Protein AF-A0A8J4Q7G7-F1 (afdb_monomer)

InterPro domains:
  IPR000623 Shikimate kinase/Threonine synthase-like 1 [cd00464] (70-164)
  IPR027417 P-loop containing nucleoside triphosphate hydrolase [G3DSA:3.40.50.300] (55-164)
  IPR027417 P-loop containing nucleoside triphosphate hydrolase [SSF52540] (66-160)
  IPR031322 Shikimate kinase/gluconokinase [PF01202] (76-163)

Sequence (164 aa):
MNRYEKVLSGTNSCLEDTFRAEQFAKTWPQVNELLIESRCFGDLISECRVQSAEYRVQSQIRPYLSGRCIYLVGMMGSGKTTVGKVLSQVLGYSFFDSDTLEEQDADGTSVAEIFKLYGEGFFRDKGIEVLLKLSLMHQLVVSTGGGAVVRPINCKYMQKGISV

pLDDT: mean 71.84, std 23.94, range [24.94, 94.69]

Secondary structure (DSSP, 8-state):
------SSS--SHHHHHHHHHHHHHHH-TTTTTTTS-------TTTHHHHHHHHHHHHHHHHHHHTT--EEE---TTSSHHHHHHHHHHHHT-EEEEHHHHHHHHTTT--HHHHHHHTHHHHHHHHHHHHHHHHHT--SEEEE--TTTTSSHHHHHHHTTSEE-

Solvent-accessible surface area (backbone atoms only — not comparable to full-atom values): 9544 Å² total; per-residue (Å²): 140,78,90,87,90,82,86,86,88,81,85,70,65,66,61,59,56,51,56,52,51,54,58,44,40,75,75,39,67,78,62,52,66,76,75,68,82,80,86,83,93,81,61,80,75,66,48,54,60,51,53,53,51,33,50,52,51,27,69,68,47,49,75,80,48,72,51,41,27,38,36,37,64,42,56,82,90,72,49,45,65,62,52,31,50,52,50,9,61,42,61,72,30,51,63,46,49,47,60,62,50,37,21,52,75,50,82,62,41,50,70,70,54,42,40,72,76,62,30,63,68,53,54,55,54,44,46,45,56,50,45,50,59,58,51,77,52,59,39,33,23,33,23,37,48,55,65,52,68,73,46,72,66,42,47,61,34,45,65,72,36,46,74,82

Structure (mmCIF, N/CA/C/O backbone):
data_AF-A0A8J4Q7G7-F1
#
_entry.id   AF-A0A8J4Q7G7-F1
#
loop_
_atom_site.group_PDB
_atom_site.id
_atom_site.type_symbol
_atom_site.label_atom_id
_atom_site.label_alt_id
_atom_site.label_comp_id
_atom_site.label_asym_id
_atom_site.label_entity_id
_atom_site.label_seq_id
_atom_site.pdbx_PDB_ins_code
_atom_site.Cartn_x
_atom_site.Cartn_y
_atom_site.Cartn_z
_atom_site.occupancy
_atom_site.B_iso_or_equiv
_atom_site.auth_seq_id
_atom_site.auth_comp_id
_atom_site.auth_asym_id
_atom_site.auth_atom_id
_atom_site.pdbx_PDB_model_num
ATOM 1 N N . MET A 1 1 ? -23.290 -6.265 46.340 1.00 38.44 1 MET A N 1
ATOM 2 C CA . MET A 1 1 ? -22.209 -5.294 46.035 1.00 38.44 1 MET A CA 1
ATOM 3 C C . MET A 1 1 ? -21.110 -5.568 47.058 1.00 38.44 1 MET A C 1
ATOM 5 O O . MET A 1 1 ? -21.447 -5.601 48.228 1.00 38.44 1 MET A O 1
ATOM 9 N N . ASN A 1 2 ? -19.907 -6.028 46.710 1.00 24.94 2 ASN A N 1
ATOM 10 C CA . ASN A 1 2 ? -18.848 -5.386 45.913 1.00 24.94 2 ASN A CA 1
ATOM 11 C C . ASN A 1 2 ? -18.171 -6.404 44.967 1.00 24.94 2 ASN A C 1
ATOM 13 O O . ASN A 1 2 ? -17.983 -7.546 45.363 1.00 24.94 2 ASN A O 1
ATOM 17 N N . ARG A 1 3 ? -17.993 -6.102 43.662 1.00 31.89 3 ARG A N 1
ATOM 18 C CA . ARG A 1 3 ? -16.828 -5.395 43.051 1.00 31.89 3 ARG A CA 1
ATOM 19 C C . ARG A 1 3 ? -15.544 -6.099 43.505 1.00 31.89 3 ARG A C 1
ATOM 21 O O . ARG A 1 3 ? -15.167 -5.901 44.644 1.00 31.89 3 ARG A O 1
ATOM 28 N N . TYR A 1 4 ? -14.973 -7.050 42.763 1.00 26.41 4 TYR A N 1
ATOM 29 C CA . TYR A 1 4 ? -14.029 -6.819 41.656 1.00 26.41 4 TYR A CA 1
ATOM 30 C C . TYR A 1 4 ? -13.833 -8.108 40.821 1.00 26.41 4 TYR A C 1
ATOM 32 O O . TYR A 1 4 ? -12.754 -8.682 40.781 1.00 26.41 4 TYR A O 1
ATOM 40 N N . GLU A 1 5 ? -14.882 -8.570 40.141 1.00 33.16 5 GLU A N 1
ATOM 41 C CA . GLU A 1 5 ? -14.847 -9.802 39.326 1.00 33.16 5 GLU A CA 1
ATOM 42 C C . GLU A 1 5 ? -15.097 -9.541 37.828 1.00 33.16 5 GLU A C 1
ATOM 44 O O . GLU A 1 5 ? -15.700 -10.343 37.124 1.00 33.16 5 GLU A O 1
ATOM 49 N N . LYS A 1 6 ? -14.696 -8.374 37.302 1.00 30.84 6 LYS A N 1
ATOM 50 C CA . LYS A 1 6 ? -15.122 -7.973 35.950 1.00 30.84 6 LYS A CA 1
ATOM 51 C C . LYS A 1 6 ? -14.085 -7.209 35.132 1.00 30.84 6 LYS A C 1
ATOM 53 O O . LYS A 1 6 ? -14.405 -6.146 34.623 1.00 30.84 6 LYS A O 1
ATOM 58 N N . VAL A 1 7 ? -12.868 -7.742 34.985 1.00 30.12 7 VAL A N 1
ATOM 59 C CA . VAL A 1 7 ? -11.923 -7.311 33.925 1.00 30.12 7 VAL A CA 1
ATOM 60 C C . VAL A 1 7 ? -10.990 -8.462 33.489 1.00 30.12 7 VAL A C 1
ATOM 62 O O . VAL A 1 7 ? -9.786 -8.280 33.407 1.00 30.12 7 VAL A O 1
ATOM 65 N N . LEU A 1 8 ? -11.502 -9.673 33.237 1.00 29.30 8 LEU A N 1
ATOM 66 C CA . LEU A 1 8 ? -10.687 -10.775 32.676 1.00 29.30 8 LEU A CA 1
ATOM 67 C C . LEU A 1 8 ? -11.430 -11.597 31.605 1.00 29.30 8 LEU A C 1
ATOM 69 O O . LEU A 1 8 ? -11.304 -12.813 31.538 1.00 29.30 8 LEU A O 1
ATOM 73 N N . SER A 1 9 ? -12.204 -10.945 30.734 1.00 29.77 9 SER A N 1
ATOM 74 C CA . SER A 1 9 ? -12.850 -11.621 29.591 1.00 29.77 9 SER A CA 1
ATOM 75 C C . SER A 1 9 ? -12.678 -10.878 28.261 1.00 29.77 9 SER A C 1
ATOM 77 O O . SER A 1 9 ? -13.578 -10.895 27.427 1.00 29.77 9 SER A O 1
ATOM 79 N N . GLY A 1 10 ? -11.552 -10.181 28.069 1.00 34.78 10 GLY A N 1
ATOM 80 C CA . GLY A 1 10 ? -11.365 -9.257 26.942 1.00 34.78 10 GLY A CA 1
ATOM 81 C C . GLY A 1 10 ? -10.067 -9.383 26.143 1.00 34.78 10 GLY A C 1
ATOM 82 O O . GLY A 1 10 ? -9.740 -8.449 25.423 1.00 34.78 10 GLY A O 1
ATOM 83 N N . THR A 1 11 ? -9.310 -10.476 26.247 1.00 34.69 11 THR A N 1
ATOM 84 C CA . THR A 1 11 ? -8.028 -10.621 25.530 1.00 34.69 11 THR A CA 1
ATOM 85 C C . THR A 1 11 ? -7.996 -11.894 24.697 1.00 34.69 11 THR A C 1
ATOM 87 O O . THR A 1 11 ? -7.342 -12.856 25.073 1.00 34.69 11 THR A O 1
ATOM 90 N N . ASN A 1 12 ? -8.695 -11.894 23.561 1.00 36.31 12 ASN A N 1
ATOM 91 C CA . ASN A 1 12 ? -8.465 -12.884 22.499 1.00 36.31 12 ASN A CA 1
ATOM 92 C C . ASN A 1 12 ? -8.186 -12.260 21.118 1.00 36.31 12 ASN A C 1
ATOM 94 O O . ASN A 1 12 ? -7.893 -12.998 20.190 1.00 36.31 12 ASN A O 1
ATOM 98 N N . SER A 1 13 ? -8.177 -10.929 20.963 1.00 39.62 13 SER A N 1
ATOM 99 C CA . SER A 1 13 ? -7.835 -10.304 19.670 1.00 39.62 13 SER A CA 1
ATOM 100 C C . SER A 1 13 ? -6.325 -10.178 19.428 1.00 39.62 13 SER A C 1
ATOM 102 O O . SER A 1 13 ? -5.879 -10.248 18.291 1.00 39.62 13 SER A O 1
ATOM 104 N N . CYS A 1 14 ? -5.512 -10.059 20.487 1.00 32.44 14 CYS A N 1
ATOM 105 C CA . CYS A 1 14 ? -4.057 -9.909 20.344 1.00 32.44 14 CYS A CA 1
ATOM 106 C C . CYS A 1 14 ? -3.375 -11.144 19.738 1.00 32.44 14 CYS A C 1
ATOM 108 O O . CYS A 1 14 ? -2.387 -11.001 19.024 1.00 32.44 14 CYS A O 1
ATOM 110 N N . LEU A 1 15 ? -3.866 -12.355 20.020 1.00 28.17 15 LEU A N 1
ATOM 111 C CA . LEU A 1 15 ? 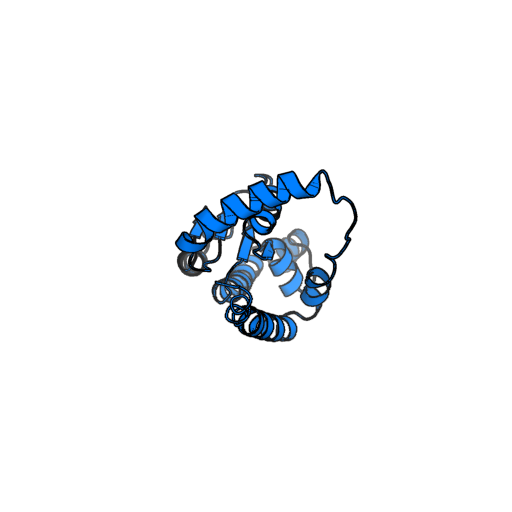-3.204 -13.584 19.570 1.00 28.17 15 LEU A CA 1
ATOM 112 C C . LEU A 1 15 ? -3.424 -13.837 18.071 1.00 28.17 15 LEU A C 1
ATOM 114 O O . LEU A 1 15 ? -2.494 -14.260 17.389 1.00 28.17 15 LEU A O 1
ATOM 118 N N . GLU A 1 16 ? -4.604 -13.505 17.540 1.00 32.75 16 GLU A N 1
ATOM 119 C CA . GLU A 1 16 ? -4.890 -13.612 16.102 1.00 32.75 16 GLU A CA 1
ATOM 120 C C . GLU A 1 16 ? -4.141 -12.549 15.279 1.00 32.75 16 GLU A C 1
ATOM 122 O O . GLU A 1 16 ? -3.620 -12.852 14.203 1.00 32.75 16 GLU A O 1
ATOM 127 N N . ASP A 1 17 ? -4.019 -11.327 15.809 1.00 34.72 17 ASP A N 1
ATOM 128 C CA . ASP A 1 17 ? -3.255 -10.245 15.174 1.00 34.72 17 ASP A CA 1
ATOM 129 C C . ASP A 1 17 ? -1.738 -10.536 15.180 1.00 34.72 17 ASP A C 1
ATOM 131 O O . ASP A 1 17 ? -1.049 -10.280 14.190 1.00 34.72 17 ASP A O 1
ATOM 135 N N . THR A 1 18 ? -1.219 -11.164 16.245 1.00 33.75 18 THR A N 1
ATOM 136 C CA . THR A 1 18 ? 0.195 -11.590 16.329 1.00 33.75 18 THR A CA 1
ATOM 137 C C . THR A 1 18 ? 0.506 -12.716 15.335 1.00 33.75 18 THR A C 1
ATOM 139 O O . THR A 1 18 ? 1.526 -12.676 14.649 1.00 33.75 18 THR A O 1
ATOM 142 N N . PHE A 1 19 ? -0.405 -13.683 15.176 1.00 31.38 19 PHE A N 1
ATOM 143 C CA . PHE A 1 19 ? -0.241 -14.801 14.239 1.00 31.38 19 PHE A CA 1
ATOM 144 C C . PHE A 1 19 ? -0.129 -14.340 12.770 1.00 31.38 19 PHE A C 1
ATOM 146 O O . PHE A 1 19 ? 0.620 -14.911 11.976 1.00 31.38 19 PHE A O 1
ATOM 153 N N . ARG A 1 20 ? -0.828 -13.258 12.399 1.00 41.62 20 ARG A N 1
ATOM 154 C CA . ARG A 1 20 ? -0.757 -12.657 11.054 1.00 41.62 20 ARG A CA 1
ATOM 155 C C . ARG A 1 20 ? 0.517 -11.845 10.822 1.00 41.62 20 ARG A C 1
ATOM 157 O O . ARG A 1 20 ? 1.064 -11.893 9.718 1.00 41.62 20 ARG A O 1
ATOM 164 N N . ALA A 1 21 ? 1.019 -11.157 11.847 1.00 38.25 21 ALA A N 1
ATOM 165 C CA . ALA A 1 21 ? 2.308 -10.468 11.791 1.00 38.25 21 ALA A CA 1
ATOM 166 C C . ALA A 1 21 ? 3.478 -11.450 11.569 1.00 38.25 21 ALA A C 1
ATOM 168 O O . ALA A 1 21 ? 4.389 -11.157 10.798 1.00 38.25 21 ALA A O 1
ATOM 169 N N . GLU A 1 22 ? 3.424 -12.656 12.145 1.00 39.09 22 GLU A N 1
ATOM 170 C CA . GLU A 1 22 ? 4.429 -13.704 11.899 1.00 39.09 22 GLU A CA 1
ATOM 171 C C . GLU A 1 22 ? 4.407 -14.240 10.456 1.00 39.09 22 GLU A C 1
ATOM 173 O O . GLU A 1 22 ? 5.456 -14.514 9.868 1.00 39.09 22 GLU A O 1
ATOM 178 N N . GLN A 1 23 ? 3.224 -14.383 9.850 1.00 41.34 23 GLN A N 1
ATOM 179 C CA . GLN A 1 23 ? 3.095 -14.796 8.447 1.00 41.34 23 GLN A CA 1
ATOM 180 C C . GLN A 1 23 ? 3.614 -13.710 7.484 1.00 41.34 23 GLN A C 1
ATOM 182 O O . GLN A 1 23 ? 4.217 -14.013 6.451 1.00 41.34 23 GLN A O 1
ATOM 187 N N . PHE A 1 24 ? 3.444 -12.444 7.865 1.00 46.19 24 PHE A N 1
ATOM 188 C CA . PHE A 1 24 ? 4.002 -11.284 7.178 1.00 46.19 24 PHE A CA 1
ATOM 189 C C . PHE A 1 24 ? 5.535 -11.219 7.288 1.00 46.19 24 PHE A C 1
ATOM 191 O O . PHE A 1 24 ? 6.206 -11.084 6.265 1.00 46.19 24 PHE A O 1
ATOM 198 N N . ALA A 1 25 ? 6.102 -11.436 8.482 1.00 46.56 25 ALA A N 1
ATOM 199 C CA . ALA A 1 25 ? 7.552 -11.456 8.716 1.00 46.56 25 ALA A CA 1
ATOM 200 C C . ALA A 1 25 ? 8.284 -12.526 7.881 1.00 46.56 25 ALA A C 1
ATOM 202 O O . ALA A 1 25 ? 9.424 -12.325 7.469 1.00 46.56 25 ALA A O 1
ATOM 203 N N . LYS A 1 26 ? 7.610 -13.643 7.571 1.00 52.59 26 LYS A N 1
ATOM 204 C CA . LYS A 1 26 ? 8.123 -14.680 6.656 1.00 52.59 26 LYS A CA 1
ATOM 205 C C . LYS A 1 26 ? 8.131 -14.255 5.186 1.00 52.59 26 LYS A C 1
ATOM 207 O O . LYS A 1 26 ? 8.918 -14.790 4.414 1.00 52.59 26 LYS A O 1
ATOM 212 N N . THR A 1 27 ? 7.247 -13.338 4.799 1.00 50.66 27 THR A N 1
ATOM 213 C CA . THR A 1 27 ? 7.068 -12.901 3.404 1.00 50.66 27 THR A CA 1
ATOM 214 C C . THR A 1 27 ? 7.886 -11.643 3.090 1.00 50.66 27 THR A C 1
ATOM 216 O O . THR A 1 27 ? 8.289 -11.461 1.947 1.00 50.66 27 THR A O 1
ATOM 219 N N . TRP A 1 28 ? 8.168 -10.800 4.092 1.00 51.19 28 TRP A N 1
ATOM 220 C CA . TRP A 1 28 ? 8.951 -9.566 3.949 1.00 51.19 28 TRP A CA 1
ATOM 221 C C . TRP A 1 28 ? 9.853 -9.307 5.174 1.00 51.19 28 TRP A C 1
ATOM 223 O O . TRP A 1 28 ? 9.491 -8.544 6.073 1.00 51.19 28 TRP A O 1
ATOM 233 N N . PRO A 1 29 ? 11.053 -9.916 5.229 1.00 46.84 29 PRO A N 1
ATOM 234 C CA . PRO A 1 29 ? 11.923 -9.865 6.409 1.00 46.84 29 PRO A CA 1
ATOM 235 C C . PRO A 1 29 ? 12.352 -8.448 6.824 1.00 46.84 29 PRO A C 1
ATOM 237 O O . PRO A 1 29 ? 12.535 -8.189 8.008 1.00 46.84 29 PRO A O 1
ATOM 240 N N . GLN A 1 30 ? 12.474 -7.521 5.866 1.00 41.56 30 GLN A N 1
ATOM 241 C CA . GLN A 1 30 ? 12.928 -6.141 6.103 1.00 41.56 30 GLN A CA 1
ATOM 242 C C . GLN A 1 30 ? 11.820 -5.209 6.627 1.00 41.56 30 GLN A C 1
ATOM 244 O O . GLN A 1 30 ? 12.108 -4.186 7.236 1.00 41.56 30 GLN A O 1
ATOM 249 N N . VAL A 1 31 ? 10.540 -5.560 6.449 1.00 43.41 31 VAL A N 1
ATOM 250 C CA . VAL A 1 31 ? 9.416 -4.737 6.944 1.00 43.41 31 VAL A CA 1
ATOM 251 C C . VAL A 1 31 ? 9.192 -4.939 8.450 1.00 43.41 31 VAL A C 1
ATOM 253 O O . VAL A 1 31 ? 8.559 -4.123 9.117 1.00 43.41 31 VAL A O 1
ATOM 256 N N . ASN A 1 32 ? 9.775 -6.005 9.004 1.00 37.31 32 ASN A N 1
ATOM 257 C CA . ASN A 1 32 ? 9.734 -6.349 10.421 1.00 37.31 32 ASN A CA 1
ATOM 258 C C . ASN A 1 32 ? 10.402 -5.286 11.320 1.00 37.31 32 ASN A C 1
ATOM 260 O O . ASN A 1 32 ? 10.001 -5.114 12.466 1.00 37.31 32 ASN A O 1
ATOM 264 N N . GLU A 1 33 ? 11.383 -4.542 10.800 1.00 34.38 33 GLU A N 1
ATOM 265 C CA . GLU A 1 33 ? 12.150 -3.550 11.570 1.00 34.38 33 GLU A CA 1
ATOM 266 C C . GLU A 1 33 ? 11.349 -2.253 11.820 1.00 34.38 33 GLU A C 1
ATOM 268 O O . GLU A 1 33 ? 11.456 -1.645 12.881 1.00 34.38 33 GLU A O 1
ATOM 273 N N . LEU A 1 34 ? 10.428 -1.897 10.915 1.00 36.91 34 LEU A N 1
ATOM 274 C CA . LEU A 1 34 ? 9.550 -0.721 11.042 1.00 36.91 34 LEU A CA 1
ATOM 275 C C . LEU A 1 34 ? 8.362 -0.920 11.999 1.00 36.91 34 LEU A C 1
ATOM 277 O O . LEU A 1 34 ? 7.727 0.053 12.402 1.00 36.91 34 LEU A O 1
ATOM 281 N N . LEU A 1 35 ? 8.035 -2.163 12.362 1.00 35.84 35 LEU A N 1
ATOM 282 C CA . LEU A 1 35 ? 6.889 -2.481 13.225 1.00 35.84 35 LEU A CA 1
ATOM 283 C C . LEU A 1 35 ? 7.226 -2.452 14.728 1.00 35.84 35 LEU A C 1
ATOM 285 O O . LEU A 1 35 ? 6.317 -2.549 15.553 1.00 35.84 35 LEU A O 1
ATOM 289 N N . ILE A 1 36 ? 8.505 -2.311 15.100 1.00 33.09 36 ILE A N 1
ATOM 290 C CA . ILE A 1 36 ? 8.978 -2.522 16.481 1.00 33.09 36 ILE A CA 1
ATOM 291 C C . ILE A 1 36 ? 9.308 -1.206 17.219 1.00 33.09 36 ILE A C 1
ATOM 293 O O . ILE A 1 36 ? 9.275 -1.165 18.450 1.00 33.09 36 ILE A O 1
ATOM 297 N N . GLU A 1 37 ? 9.515 -0.088 16.521 1.00 28.88 37 GLU A N 1
ATOM 298 C CA . GLU A 1 37 ? 9.962 1.170 17.145 1.00 28.88 37 GLU A CA 1
ATOM 299 C C . GLU A 1 37 ? 8.830 2.150 17.495 1.00 28.88 37 GLU A C 1
ATOM 301 O O . GLU A 1 37 ? 8.762 3.273 17.000 1.00 28.88 37 GLU A O 1
ATOM 306 N N . SER A 1 38 ? 7.912 1.773 18.386 1.00 34.41 38 SER A N 1
ATOM 307 C CA . SER A 1 38 ? 6.966 2.749 18.958 1.00 34.41 38 SER A CA 1
ATOM 308 C C . SER A 1 38 ? 6.611 2.435 20.407 1.00 34.41 38 SER A C 1
ATOM 310 O O . SER A 1 38 ? 5.489 2.059 20.740 1.00 34.41 38 SER A O 1
ATOM 312 N N . ARG A 1 39 ? 7.589 2.625 21.298 1.00 39.25 39 ARG A N 1
ATOM 313 C CA . ARG A 1 39 ? 7.350 2.874 22.726 1.00 39.25 39 ARG A CA 1
ATOM 314 C C . ARG A 1 39 ? 8.320 3.934 23.236 1.00 39.25 39 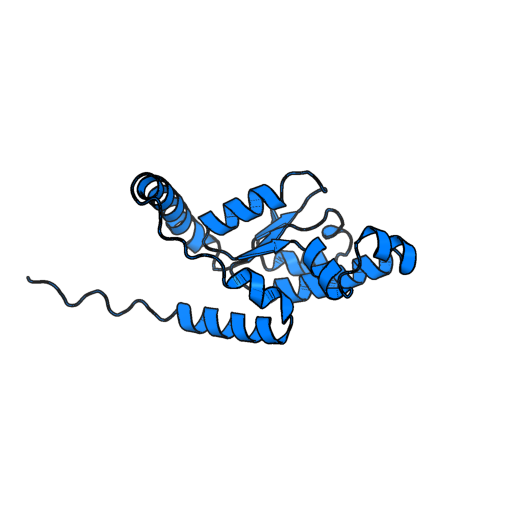ARG A C 1
ATOM 316 O O . ARG A 1 39 ? 9.406 3.601 23.692 1.00 39.25 39 ARG A O 1
ATOM 323 N N . CYS A 1 40 ? 7.887 5.189 23.234 1.00 29.72 40 CYS A N 1
ATOM 324 C CA . CYS A 1 40 ? 8.429 6.202 24.133 1.00 29.72 40 CYS A CA 1
ATOM 325 C C . CYS A 1 40 ? 7.273 6.761 24.969 1.00 29.72 40 CYS A C 1
ATOM 327 O O . CYS A 1 40 ? 6.295 7.273 24.440 1.00 29.72 40 CYS A O 1
ATOM 329 N N . PHE A 1 41 ? 7.383 6.551 26.280 1.00 39.19 41 PHE A N 1
ATOM 330 C CA . PHE A 1 41 ? 6.441 6.891 27.343 1.00 39.19 41 PHE A CA 1
ATOM 331 C C . PHE A 1 41 ? 6.942 8.208 27.959 1.00 39.19 41 PHE A C 1
ATOM 333 O O . PHE A 1 41 ? 7.847 8.164 28.791 1.00 39.19 41 PHE A O 1
ATOM 340 N N . GLY A 1 42 ? 6.474 9.364 27.465 1.00 33.31 42 GLY A N 1
ATOM 341 C CA . GLY A 1 42 ? 7.121 10.660 27.732 1.00 33.31 42 GLY A CA 1
ATOM 342 C C . GLY A 1 42 ? 6.223 11.826 28.166 1.00 33.31 42 GLY A C 1
ATOM 343 O O . GLY A 1 42 ? 6.580 12.499 29.128 1.00 33.31 42 GLY A O 1
ATOM 344 N N . ASP A 1 43 ? 5.052 12.056 27.556 1.00 33.59 43 ASP A N 1
ATOM 345 C CA . ASP A 1 43 ? 4.376 13.368 27.643 1.00 33.59 43 ASP A CA 1
ATOM 346 C C . ASP A 1 43 ? 2.929 13.288 28.187 1.00 33.59 43 ASP A C 1
ATOM 348 O O . ASP A 1 43 ? 1.942 13.709 27.581 1.00 33.59 43 ASP A O 1
ATOM 352 N N . LEU A 1 44 ? 2.793 12.780 29.415 1.00 40.59 44 LEU A N 1
ATOM 353 C CA . LEU A 1 44 ? 1.544 12.225 29.962 1.00 40.59 44 LEU A CA 1
ATOM 354 C C . LEU A 1 44 ? 0.338 13.177 30.173 1.00 40.59 44 LEU A C 1
ATOM 356 O O . LEU A 1 44 ? -0.750 12.694 30.491 1.00 40.59 44 LEU A O 1
ATOM 360 N N . ILE A 1 45 ? 0.465 14.504 30.035 1.00 42.09 45 ILE A N 1
ATOM 361 C CA . ILE A 1 45 ? -0.643 15.445 30.342 1.00 42.09 45 ILE A CA 1
ATOM 362 C C . ILE A 1 45 ? -1.278 16.069 29.085 1.00 42.09 45 ILE A C 1
ATOM 364 O O . ILE A 1 45 ? -2.497 16.256 29.053 1.00 42.09 45 ILE A O 1
ATOM 368 N N . SER A 1 46 ? -0.514 16.335 28.021 1.00 39.62 46 SER A N 1
ATOM 369 C CA . SER A 1 46 ? -1.060 16.729 26.709 1.00 39.62 46 SER A CA 1
ATOM 370 C C . SER A 1 46 ? -1.586 15.516 25.930 1.00 39.62 46 SER A C 1
ATOM 372 O O . SER A 1 46 ? -2.657 15.599 25.322 1.00 39.62 46 SER A O 1
ATOM 374 N N . GLU A 1 47 ? -0.900 14.372 26.025 1.00 42.62 47 GLU A N 1
ATOM 375 C CA . GLU A 1 47 ? -1.276 13.109 25.376 1.00 42.62 47 GLU A CA 1
ATOM 376 C C . GLU A 1 47 ? -2.645 12.594 25.835 1.00 42.62 47 GLU A C 1
ATOM 378 O O . GLU A 1 47 ? -3.428 12.138 25.006 1.00 42.62 47 GLU A O 1
ATOM 383 N N . CYS A 1 48 ? -3.019 12.767 27.110 1.00 38.78 48 CYS A N 1
ATOM 384 C CA . CYS A 1 48 ? -4.322 12.313 27.619 1.00 38.78 48 CYS A CA 1
ATOM 385 C C . CYS A 1 48 ? -5.528 12.963 26.903 1.00 38.78 48 CYS A C 1
ATOM 387 O O . CYS A 1 48 ? -6.570 12.321 26.722 1.00 38.78 48 CYS A O 1
ATOM 389 N N . ARG A 1 49 ? -5.437 14.236 26.475 1.00 44.34 49 ARG A N 1
ATOM 390 C CA . ARG A 1 49 ? -6.535 14.894 25.729 1.00 44.34 49 ARG A CA 1
ATOM 391 C C . ARG A 1 49 ? -6.617 14.423 24.279 1.00 44.34 49 ARG A C 1
ATOM 393 O O . ARG A 1 49 ? -7.721 14.280 23.764 1.00 44.34 49 ARG A O 1
ATOM 400 N N . VAL A 1 50 ? -5.478 14.172 23.639 1.00 49.84 50 VAL A N 1
ATOM 401 C CA . VAL A 1 50 ? -5.428 13.681 22.255 1.00 49.84 50 VAL A CA 1
ATOM 402 C C . VAL A 1 50 ? -5.835 12.204 22.201 1.00 49.84 50 VAL A C 1
ATOM 404 O O . VAL A 1 50 ? -6.771 11.874 21.478 1.00 49.84 50 VAL A O 1
ATOM 407 N N . GLN A 1 51 ? -5.293 11.352 23.080 1.00 51.31 51 GLN A N 1
ATOM 408 C CA . GLN A 1 51 ? -5.685 9.940 23.206 1.00 51.31 51 GLN A CA 1
ATOM 409 C C . GLN A 1 51 ? -7.179 9.765 23.476 1.00 51.31 51 GLN A C 1
ATOM 411 O O . GLN A 1 51 ? -7.810 8.869 22.921 1.00 51.31 51 GLN A O 1
ATOM 416 N N . SER A 1 52 ? -7.780 10.619 24.309 1.00 57.06 52 SER A N 1
ATOM 417 C CA . SER A 1 52 ? -9.221 10.539 24.575 1.00 57.06 52 SER A CA 1
ATOM 418 C C . SER A 1 52 ? -10.076 10.946 23.371 1.00 57.06 52 SER A C 1
ATOM 420 O O . SER A 1 52 ? -11.167 10.403 23.204 1.00 57.06 52 SER A O 1
ATOM 422 N N . ALA A 1 53 ? -9.607 11.849 22.505 1.00 61.59 53 ALA A N 1
ATOM 423 C CA . ALA A 1 53 ? -10.294 12.190 21.260 1.00 61.59 53 ALA A CA 1
ATOM 424 C C . ALA A 1 53 ? -10.127 11.093 20.193 1.00 61.59 53 ALA A C 1
ATOM 426 O O . ALA A 1 53 ? -11.119 10.660 19.605 1.00 61.59 53 ALA A O 1
ATOM 427 N N . GLU A 1 54 ? -8.909 10.591 19.996 1.00 64.62 54 GLU A N 1
ATOM 428 C CA . GLU A 1 54 ? -8.604 9.517 19.043 1.00 64.62 54 GLU A CA 1
ATOM 429 C C . GLU A 1 54 ? -9.344 8.230 19.406 1.00 64.62 54 GLU A C 1
ATOM 431 O O . GLU A 1 54 ? -10.036 7.662 18.566 1.00 64.62 54 GLU A O 1
ATOM 436 N N . TYR A 1 55 ? -9.334 7.835 20.683 1.00 66.38 55 TYR A N 1
ATOM 437 C CA . TYR A 1 55 ? -10.070 6.666 21.166 1.00 66.38 55 TYR A CA 1
ATOM 438 C C . TYR A 1 55 ? -11.593 6.817 21.009 1.00 66.38 55 TYR A C 1
ATOM 440 O O . TYR A 1 55 ? -12.302 5.847 20.721 1.00 66.38 55 TYR A O 1
ATOM 448 N N . ARG A 1 56 ? -12.134 8.036 21.148 1.00 69.50 56 ARG A N 1
ATOM 449 C CA . ARG A 1 56 ? -13.560 8.307 20.890 1.00 69.50 56 ARG A CA 1
ATOM 450 C C . ARG A 1 56 ? -13.914 8.135 19.417 1.00 69.50 56 ARG A C 1
ATOM 452 O O . ARG A 1 56 ? -14.940 7.534 19.117 1.00 69.50 56 ARG A O 1
ATOM 459 N N . VAL A 1 57 ? -13.072 8.618 18.508 1.00 71.12 57 VAL A N 1
ATOM 460 C CA . VAL A 1 57 ? -13.264 8.421 17.062 1.00 71.12 57 VAL A CA 1
ATOM 461 C C . VAL A 1 57 ? -13.111 6.939 16.706 1.00 71.12 57 VAL A C 1
ATOM 463 O O . VAL A 1 57 ? -13.969 6.362 16.039 1.00 71.12 57 VAL A O 1
ATOM 466 N N . GLN A 1 58 ? -12.072 6.291 17.228 1.00 75.25 58 GLN A N 1
ATOM 467 C CA . GLN A 1 58 ? -11.785 4.876 17.033 1.00 75.25 58 GLN A CA 1
ATOM 468 C C . GLN A 1 58 ? -12.953 3.980 17.466 1.00 75.25 58 GLN A C 1
ATOM 470 O O . GLN A 1 58 ? -13.384 3.118 16.702 1.00 75.25 58 GLN A O 1
ATOM 475 N N . SER A 1 59 ? -13.492 4.194 18.669 1.00 76.12 59 SER A N 1
ATOM 476 C CA . SER A 1 59 ? -14.606 3.406 19.218 1.00 76.12 59 SER A CA 1
ATOM 477 C C . SER A 1 59 ? -15.917 3.602 18.455 1.00 76.12 59 SER A C 1
ATOM 479 O O . SER A 1 59 ? -16.716 2.670 18.378 1.00 76.12 59 SER A O 1
ATOM 481 N N . GLN A 1 60 ? -16.126 4.772 17.848 1.00 82.81 60 GLN A N 1
ATOM 482 C CA . GLN A 1 60 ? -17.298 5.037 17.016 1.00 82.81 60 GLN A CA 1
ATOM 483 C C . GLN A 1 60 ? -17.169 4.446 15.609 1.00 82.81 60 GLN A C 1
ATOM 485 O O . GLN A 1 60 ? -18.153 3.939 15.086 1.00 82.81 60 GLN A O 1
ATOM 490 N N . ILE A 1 61 ? -15.982 4.489 14.993 1.00 83.62 61 ILE A N 1
ATOM 491 C CA . ILE A 1 61 ? -15.798 4.125 13.577 1.00 83.62 61 ILE A CA 1
ATOM 492 C C . ILE A 1 61 ? -15.440 2.644 13.385 1.00 83.62 61 ILE A C 1
ATOM 494 O O . ILE A 1 61 ? -15.945 2.015 12.453 1.00 83.62 61 ILE A O 1
ATOM 498 N N . ARG A 1 62 ? -14.612 2.050 14.261 1.00 79.62 62 ARG A N 1
ATOM 499 C CA . ARG A 1 62 ? -14.145 0.653 14.120 1.00 79.62 62 ARG A CA 1
ATOM 500 C C . ARG A 1 62 ? -15.261 -0.376 13.882 1.00 79.62 62 ARG A C 1
ATOM 502 O O . ARG A 1 62 ? -15.049 -1.242 13.029 1.00 79.62 62 ARG A O 1
ATOM 509 N N . PRO A 1 63 ? -16.434 -0.302 14.550 1.00 82.19 63 PRO A N 1
ATOM 510 C CA . PRO A 1 63 ? -17.525 -1.245 14.303 1.00 82.19 63 PRO A CA 1
ATOM 511 C C . PRO A 1 63 ? -17.992 -1.267 12.839 1.00 82.19 63 PRO A C 1
ATOM 513 O O . PRO A 1 63 ? -18.301 -2.333 12.310 1.00 82.19 63 PRO A O 1
ATOM 516 N N . TYR A 1 64 ? -17.980 -0.115 12.162 1.00 85.75 64 TYR A N 1
ATOM 517 C CA . TYR A 1 64 ? -18.413 0.019 10.766 1.00 85.75 64 TYR A CA 1
ATOM 518 C C . TYR A 1 64 ? -17.352 -0.437 9.754 1.00 85.75 64 TYR A C 1
ATOM 520 O O . TYR A 1 64 ? -17.677 -0.841 8.634 1.00 85.75 64 TYR A O 1
ATOM 528 N N . LEU A 1 65 ? -16.073 -0.395 10.140 1.00 86.69 65 LEU A N 1
ATOM 529 C CA . LEU A 1 65 ? -14.976 -0.860 9.289 1.00 86.69 65 LEU A CA 1
ATOM 530 C C . LEU A 1 65 ? -14.910 -2.390 9.235 1.00 86.69 65 LEU A C 1
ATOM 532 O O . LEU A 1 65 ? -14.498 -2.941 8.215 1.00 86.69 65 LEU A O 1
ATOM 536 N N . SER A 1 66 ? -15.335 -3.082 10.299 1.00 86.81 66 SER A N 1
ATOM 537 C CA . SER A 1 66 ? -15.299 -4.554 10.396 1.00 86.81 66 SER A CA 1
ATOM 538 C C . SER A 1 66 ? -13.905 -5.143 10.105 1.00 86.81 66 SER A C 1
ATOM 540 O O . SER A 1 66 ? -13.780 -6.218 9.527 1.00 86.81 66 SER A O 1
ATOM 542 N N . GLY A 1 67 ? -12.845 -4.401 10.447 1.00 85.44 67 GLY A N 1
ATOM 543 C CA . GLY A 1 67 ? -11.453 -4.795 10.201 1.00 85.44 67 GLY A CA 1
ATOM 544 C C . GLY A 1 67 ? -11.001 -4.718 8.737 1.00 85.44 67 GLY A C 1
ATOM 545 O O . GLY A 1 67 ? -9.935 -5.235 8.405 1.00 85.44 67 GLY A O 1
ATOM 546 N N . ARG A 1 68 ? -11.784 -4.103 7.845 1.00 90.62 68 ARG A N 1
ATOM 547 C CA . ARG A 1 68 ? -11.413 -3.920 6.435 1.00 90.62 68 ARG A CA 1
ATOM 548 C C . ARG A 1 68 ? -10.272 -2.920 6.272 1.00 90.62 68 ARG A C 1
ATOM 550 O O . ARG A 1 68 ? -10.171 -1.957 7.026 1.00 90.62 68 ARG A O 1
ATOM 557 N N . CYS A 1 69 ? -9.447 -3.135 5.253 1.00 93.50 69 CYS A N 1
ATOM 558 C CA . CYS A 1 69 ? -8.407 -2.189 4.865 1.00 93.50 69 CYS A CA 1
ATOM 559 C C . CYS A 1 69 ? -9.012 -0.916 4.264 1.00 93.50 69 CYS A C 1
ATOM 561 O O . CYS A 1 69 ? -10.049 -0.971 3.603 1.00 93.50 69 CYS A O 1
ATOM 563 N N . ILE A 1 70 ? -8.338 0.210 4.467 1.00 94.12 70 ILE A N 1
ATOM 564 C CA . ILE A 1 70 ? -8.661 1.501 3.865 1.00 94.12 70 ILE A CA 1
ATOM 565 C C . ILE A 1 70 ? -7.591 1.812 2.823 1.00 94.12 70 ILE A C 1
ATOM 567 O O . ILE A 1 70 ? -6.411 1.856 3.155 1.00 94.12 70 ILE A O 1
ATOM 571 N N . TYR A 1 71 ? -7.994 2.039 1.580 1.00 94.69 71 TYR A N 1
ATOM 572 C CA . TYR A 1 71 ? -7.113 2.391 0.473 1.00 94.69 71 TYR A CA 1
ATOM 573 C C . TYR A 1 71 ? -7.307 3.862 0.132 1.00 94.69 71 TYR A C 1
ATOM 575 O O . TYR A 1 71 ? -8.398 4.254 -0.266 1.00 94.69 71 TYR A O 1
ATOM 583 N N . LEU A 1 72 ? -6.256 4.661 0.278 1.00 93.75 72 LEU A N 1
ATOM 584 C CA . LEU A 1 72 ? -6.231 6.052 -0.153 1.00 93.75 72 LEU A CA 1
ATOM 585 C C . LEU A 1 72 ? -5.745 6.087 -1.598 1.00 93.75 72 LEU A C 1
ATOM 587 O O . LEU A 1 72 ? -4.583 5.766 -1.875 1.00 93.75 72 LEU A O 1
ATOM 591 N N . VAL A 1 73 ? -6.626 6.471 -2.517 1.00 90.69 73 VAL A N 1
ATOM 592 C CA . VAL A 1 73 ? -6.350 6.486 -3.955 1.00 90.69 73 VAL A CA 1
ATOM 593 C C . VAL A 1 73 ? -6.216 7.920 -4.442 1.00 90.69 73 VAL A C 1
ATOM 595 O O . VAL A 1 73 ? -7.036 8.784 -4.156 1.00 90.69 73 VAL A O 1
ATOM 598 N N . GLY A 1 74 ? -5.157 8.206 -5.198 1.00 85.69 74 GLY A N 1
ATOM 599 C CA . GLY A 1 74 ? -4.998 9.527 -5.799 1.00 85.69 74 GLY A CA 1
ATOM 600 C C . GLY A 1 74 ? -3.598 9.811 -6.315 1.00 85.69 74 GLY A C 1
ATOM 601 O O . GLY A 1 74 ? -2.673 9.014 -6.170 1.00 85.69 74 GLY A O 1
ATOM 602 N N . MET A 1 75 ? -3.433 10.993 -6.901 1.00 83.31 75 MET A N 1
ATOM 603 C CA . MET A 1 75 ? -2.174 11.419 -7.515 1.00 83.31 75 MET A CA 1
ATOM 604 C C . MET A 1 75 ? -1.045 11.570 -6.488 1.00 83.31 75 MET A C 1
ATOM 606 O O . MET A 1 75 ? -1.279 11.817 -5.302 1.00 83.31 75 MET A O 1
ATOM 610 N N . MET A 1 76 ? 0.202 11.426 -6.935 1.00 80.62 76 MET A N 1
ATOM 611 C CA . MET A 1 76 ? 1.376 11.762 -6.121 1.00 80.62 76 MET A CA 1
ATOM 612 C C . MET A 1 76 ? 1.296 13.217 -5.622 1.00 80.62 76 MET A C 1
ATOM 614 O O . MET A 1 76 ? 0.761 14.085 -6.308 1.00 80.62 76 MET A O 1
ATOM 618 N N . GLY A 1 77 ? 1.773 13.483 -4.403 1.00 79.25 77 GLY A N 1
ATOM 619 C CA . GLY A 1 77 ? 1.735 14.826 -3.807 1.00 79.25 77 GLY A CA 1
ATOM 620 C C . GLY A 1 77 ? 0.377 15.277 -3.248 1.00 79.25 77 GLY A C 1
ATOM 621 O O . GLY A 1 77 ? 0.315 16.319 -2.608 1.00 79.25 77 GLY A O 1
ATOM 622 N N . SER A 1 78 ? -0.700 14.491 -3.382 1.00 84.19 78 SER A N 1
ATOM 623 C CA . SER A 1 78 ? -2.023 14.839 -2.827 1.00 84.19 78 SER A CA 1
ATOM 624 C C . SER A 1 78 ? -2.153 14.645 -1.304 1.00 84.19 78 SER A C 1
ATOM 626 O O . SER A 1 78 ? -3.254 14.694 -0.764 1.00 84.19 78 SER A O 1
ATOM 628 N N . GLY A 1 79 ? -1.047 14.375 -0.603 1.00 86.19 79 GLY A N 1
ATOM 629 C CA . GLY A 1 79 ? -1.013 14.242 0.858 1.00 86.19 79 GLY A CA 1
ATOM 630 C C . GLY A 1 79 ? -1.469 12.891 1.425 1.00 86.19 79 GLY A C 1
ATOM 631 O O . GLY A 1 79 ? -1.603 12.775 2.640 1.00 86.19 79 GLY A O 1
ATOM 632 N N . LYS A 1 80 ? -1.675 11.856 0.594 1.00 91.88 80 LYS A N 1
ATOM 633 C CA . LYS A 1 80 ? -2.168 10.528 1.036 1.00 91.88 80 LYS A CA 1
ATOM 634 C C . LYS A 1 80 ? -1.281 9.872 2.084 1.00 91.88 80 LYS A C 1
ATOM 636 O O . LYS A 1 80 ? -1.801 9.339 3.053 1.00 91.88 80 LYS A O 1
ATOM 641 N N . THR A 1 81 ? 0.037 9.969 1.940 1.00 90.06 81 THR A N 1
ATOM 642 C CA . THR A 1 81 ? 0.981 9.441 2.931 1.00 90.06 81 THR A CA 1
ATOM 643 C C . THR A 1 81 ? 0.834 10.162 4.275 1.00 90.06 81 THR A C 1
ATOM 645 O O . THR A 1 81 ? 0.811 9.521 5.321 1.00 90.06 81 THR A O 1
ATOM 648 N N . THR A 1 82 ? 0.662 11.487 4.268 1.00 91.06 82 THR A N 1
ATOM 649 C CA . THR A 1 82 ? 0.461 12.282 5.491 1.00 91.06 82 THR A CA 1
ATOM 650 C C . THR A 1 82 ? -0.869 11.947 6.161 1.00 91.06 82 THR A C 1
ATOM 652 O O . THR A 1 82 ? -0.897 11.616 7.344 1.00 91.06 82 THR A O 1
ATOM 655 N N . VAL A 1 83 ? -1.969 11.980 5.403 1.00 91.19 83 VAL A N 1
ATOM 656 C CA . VAL A 1 83 ? -3.312 11.659 5.912 1.00 91.19 83 VAL A CA 1
ATOM 657 C C . VAL A 1 83 ? -3.387 10.206 6.367 1.00 91.19 83 VAL A C 1
ATOM 659 O O . VAL A 1 83 ? -3.954 9.926 7.416 1.00 91.19 83 VAL A O 1
ATOM 662 N N . GLY A 1 84 ? -2.786 9.283 5.620 1.00 91.25 84 GLY A N 1
ATOM 663 C CA . GLY A 1 84 ? -2.795 7.858 5.919 1.00 91.25 84 GLY A CA 1
ATOM 664 C C . GLY A 1 84 ? -2.080 7.513 7.218 1.00 91.25 84 GLY A C 1
ATOM 665 O O . GLY A 1 84 ? -2.616 6.725 7.990 1.00 91.25 84 GLY A O 1
ATOM 666 N N . LYS A 1 85 ? -0.937 8.150 7.507 1.00 89.25 85 LYS A N 1
ATOM 667 C CA . LYS A 1 85 ? -0.226 7.988 8.788 1.00 89.25 85 LYS A CA 1
ATOM 668 C C . LYS A 1 85 ? -1.056 8.472 9.977 1.00 89.25 85 LYS A C 1
ATOM 670 O O . LYS A 1 85 ? -1.149 7.781 10.985 1.00 89.25 85 LYS A O 1
ATOM 675 N N . VAL A 1 86 ? -1.694 9.636 9.855 1.00 89.69 86 VAL A N 1
ATOM 676 C CA . VAL A 1 86 ? -2.572 10.154 10.918 1.00 89.69 86 VAL A CA 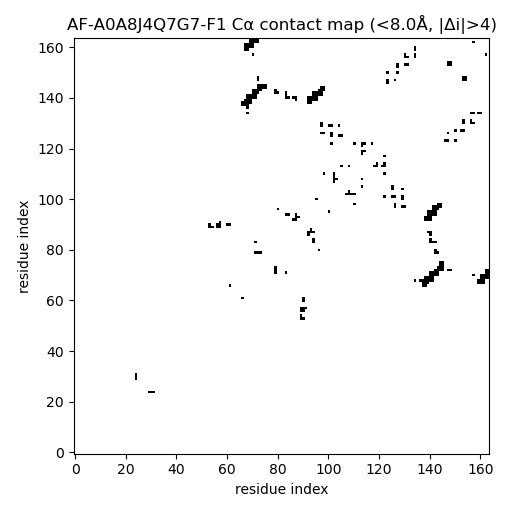1
ATOM 677 C C . VAL A 1 86 ? -3.793 9.247 11.082 1.00 89.69 86 VAL A C 1
ATOM 679 O O . VAL A 1 86 ? -4.144 8.856 12.191 1.00 89.69 86 VAL A O 1
ATOM 682 N N . LEU A 1 87 ? -4.420 8.845 9.975 1.00 88.94 87 LEU A N 1
ATOM 683 C CA . LEU A 1 87 ? -5.591 7.974 9.986 1.00 88.94 87 LEU A CA 1
ATOM 684 C C . LEU A 1 87 ? -5.284 6.612 10.616 1.00 88.94 87 LEU A C 1
ATOM 686 O O . LEU A 1 87 ? -6.099 6.092 11.377 1.00 88.94 87 LEU A O 1
ATOM 690 N N . SER A 1 88 ? -4.116 6.039 10.329 1.00 89.94 88 SER A N 1
ATOM 691 C CA . SER A 1 88 ? -3.709 4.756 10.892 1.00 89.94 88 SER A CA 1
ATOM 692 C C . SER A 1 88 ? -3.511 4.850 12.404 1.00 89.94 88 SER A C 1
ATOM 694 O O . SER A 1 88 ? -3.973 3.970 13.122 1.00 89.94 88 SER A O 1
ATOM 696 N N . GLN A 1 89 ? -2.922 5.940 12.905 1.00 85.00 89 GLN A N 1
ATOM 697 C CA . GLN A 1 89 ? -2.783 6.190 14.343 1.00 85.00 89 GLN A CA 1
ATOM 698 C C . GLN A 1 89 ? -4.150 6.312 15.026 1.00 85.00 89 GLN A C 1
ATOM 700 O O . GLN A 1 89 ? -4.425 5.582 15.977 1.00 85.00 89 GLN A O 1
ATOM 705 N N . VAL A 1 90 ? -5.049 7.136 14.476 1.00 85.12 90 VAL A N 1
ATOM 706 C CA . VAL A 1 90 ? -6.404 7.343 15.019 1.00 85.12 90 VAL A CA 1
ATOM 707 C C . VAL A 1 90 ? -7.211 6.041 15.036 1.00 85.12 90 VAL A C 1
ATOM 709 O O . VAL A 1 90 ? -7.924 5.751 15.994 1.00 85.12 90 VAL A O 1
ATOM 712 N N . LEU A 1 91 ? -7.116 5.226 13.982 1.00 84.56 91 LEU A N 1
ATOM 713 C CA . LEU A 1 91 ? -7.833 3.952 13.898 1.00 84.56 91 LEU A CA 1
ATOM 714 C C . LEU A 1 91 ? -7.125 2.813 14.640 1.00 84.56 91 LEU A C 1
ATOM 716 O O . LEU A 1 91 ? -7.740 1.766 14.869 1.00 84.56 91 LEU A O 1
ATOM 720 N N . GLY A 1 92 ? -5.865 2.988 15.039 1.00 83.88 92 GLY A N 1
ATOM 721 C CA . GLY A 1 92 ? -4.987 1.917 15.512 1.00 83.88 92 GLY A CA 1
ATOM 722 C C . GLY A 1 92 ? -4.789 0.825 14.457 1.00 83.88 92 GLY A C 1
ATOM 723 O O . GLY A 1 92 ? -4.919 -0.353 14.779 1.00 83.88 92 GLY A O 1
ATOM 724 N N . TYR A 1 93 ? -4.625 1.223 13.197 1.00 88.62 93 TYR A N 1
ATOM 725 C CA . TYR A 1 93 ? -4.345 0.377 12.032 1.00 88.62 93 TYR A CA 1
ATOM 726 C C . TYR A 1 93 ? -2.866 0.534 11.651 1.00 88.62 93 TYR A C 1
ATOM 728 O O . TYR A 1 93 ? -2.233 1.529 12.009 1.00 88.62 93 TYR A O 1
ATOM 736 N N . SER A 1 94 ? -2.308 -0.411 10.895 1.00 88.31 94 SER A N 1
ATOM 737 C CA . SER A 1 94 ? -0.956 -0.260 10.337 1.00 88.31 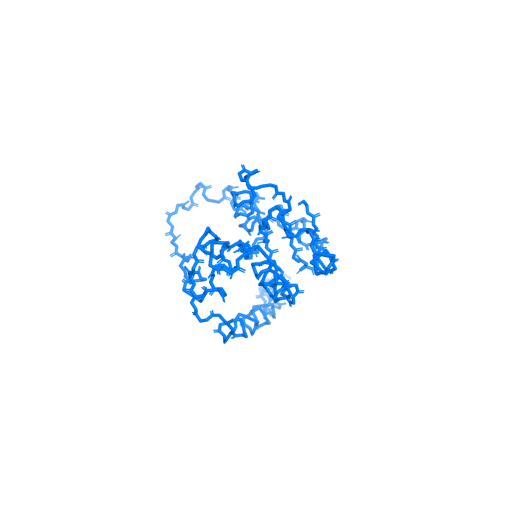94 SER A CA 1
ATOM 738 C C . SER A 1 94 ? -1.000 0.545 9.038 1.00 88.31 94 SER A C 1
ATOM 740 O O . SER A 1 94 ? -1.935 0.399 8.252 1.00 88.31 94 SER A O 1
ATOM 742 N N . PHE A 1 95 ? 0.002 1.393 8.803 1.00 90.62 95 PHE A N 1
ATOM 743 C CA . PHE A 1 95 ? 0.117 2.178 7.573 1.00 90.62 95 PHE A CA 1
ATOM 744 C C . PHE A 1 95 ? 1.138 1.569 6.612 1.00 90.62 95 PHE A C 1
ATOM 746 O O . PHE A 1 95 ? 2.246 1.239 7.029 1.00 90.62 95 PHE A O 1
ATOM 753 N N . PHE A 1 96 ? 0.788 1.496 5.327 1.00 92.12 96 PHE A N 1
ATOM 754 C CA . PHE A 1 96 ? 1.690 1.097 4.250 1.00 92.12 96 PHE A CA 1
ATOM 755 C C . PHE A 1 96 ? 1.569 2.033 3.046 1.00 92.12 96 PHE A C 1
ATOM 757 O O . PHE A 1 96 ? 0.482 2.518 2.732 1.00 92.12 96 PHE A O 1
ATOM 764 N N . ASP A 1 97 ? 2.682 2.253 2.353 1.00 90.81 97 ASP A N 1
ATOM 765 C CA . ASP A 1 97 ? 2.717 2.936 1.060 1.00 90.81 97 ASP A CA 1
ATOM 766 C C . ASP A 1 97 ? 2.989 1.898 -0.035 1.00 90.81 97 ASP A C 1
ATOM 768 O O . ASP A 1 97 ? 3.974 1.160 0.057 1.00 90.81 97 ASP A O 1
ATOM 772 N N . SER A 1 98 ? 2.101 1.787 -1.030 1.00 89.75 98 SER A N 1
ATOM 773 C CA . SER A 1 98 ? 2.239 0.781 -2.091 1.00 89.75 98 SER A CA 1
ATOM 774 C C . SER A 1 98 ? 3.519 0.984 -2.881 1.00 89.75 98 SER A C 1
ATOM 776 O O . SER A 1 98 ? 4.193 0.006 -3.170 1.00 89.75 98 SER A O 1
ATOM 778 N N . ASP A 1 99 ? 3.877 2.235 -3.172 1.00 87.19 99 ASP A N 1
ATOM 779 C CA . ASP A 1 99 ? 5.029 2.550 -4.018 1.00 87.19 99 ASP A CA 1
ATOM 780 C C . ASP A 1 99 ? 6.328 2.118 -3.315 1.00 87.19 99 ASP A C 1
ATOM 782 O O . ASP A 1 99 ? 7.193 1.499 -3.926 1.00 87.19 99 ASP A O 1
ATOM 786 N N . THR A 1 100 ? 6.424 2.325 -1.997 1.00 87.50 100 THR A N 1
ATOM 787 C CA . THR A 1 100 ? 7.556 1.835 -1.191 1.00 87.50 100 THR A CA 1
ATOM 788 C C . THR A 1 100 ? 7.619 0.308 -1.152 1.00 87.50 100 THR A C 1
ATOM 790 O O . THR A 1 100 ? 8.704 -0.265 -1.205 1.00 87.50 100 THR A O 1
ATOM 793 N N . LEU A 1 101 ? 6.473 -0.373 -1.065 1.00 88.06 101 LEU A N 1
ATOM 794 C CA . LEU A 1 101 ? 6.434 -1.838 -1.102 1.00 88.06 101 LEU A CA 1
ATOM 795 C C . LEU A 1 101 ? 6.789 -2.390 -2.491 1.00 88.06 101 LEU A C 1
ATOM 797 O O . LEU A 1 101 ? 7.418 -3.440 -2.578 1.00 88.06 101 LEU A O 1
ATOM 801 N N . GLU A 1 102 ? 6.420 -1.691 -3.564 1.00 89.75 102 GLU A N 1
ATOM 802 C CA . GLU A 1 102 ? 6.790 -2.028 -4.943 1.00 89.75 102 GLU A CA 1
ATOM 803 C C . GLU A 1 102 ? 8.302 -1.882 -5.168 1.00 89.75 102 GLU A C 1
ATOM 805 O O . GLU A 1 102 ? 8.913 -2.780 -5.746 1.00 89.75 102 GLU A O 1
ATOM 810 N N . GLU A 1 103 ? 8.928 -0.818 -4.652 1.00 88.50 103 GLU A N 1
ATOM 811 C CA . GLU A 1 103 ? 10.393 -0.659 -4.663 1.00 88.50 103 GLU A CA 1
ATOM 812 C C . GLU A 1 103 ? 11.089 -1.776 -3.870 1.00 88.50 103 GLU A C 1
ATOM 814 O O . GLU A 1 103 ? 12.076 -2.350 -4.331 1.00 88.50 103 GLU A O 1
ATOM 819 N N . GLN A 1 104 ? 10.556 -2.143 -2.702 1.00 86.62 104 GLN A N 1
ATOM 820 C CA . GLN A 1 104 ? 11.092 -3.246 -1.897 1.00 86.62 104 GLN A CA 1
ATOM 821 C C . GLN A 1 104 ? 10.945 -4.612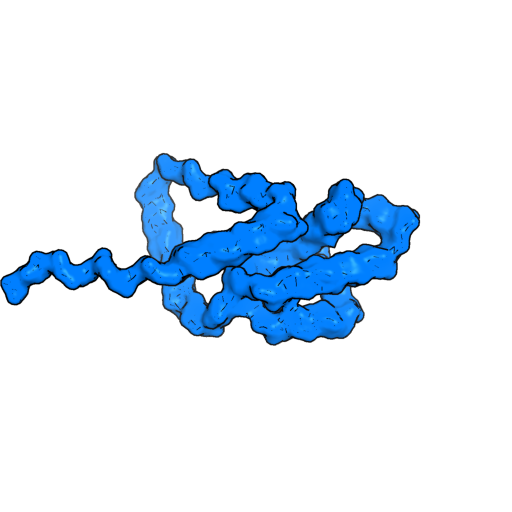 -2.582 1.00 86.62 104 GLN A C 1
ATOM 823 O O . GLN A 1 104 ? 11.835 -5.447 -2.451 1.00 86.62 104 GLN A O 1
ATOM 828 N N . ASP A 1 105 ? 9.851 -4.853 -3.312 1.00 84.00 105 ASP A N 1
ATOM 829 C CA . ASP A 1 105 ? 9.665 -6.076 -4.114 1.00 84.00 105 ASP A CA 1
ATOM 830 C C . ASP A 1 105 ? 10.595 -6.114 -5.347 1.00 84.00 105 ASP A C 1
ATOM 832 O O . ASP A 1 105 ? 10.801 -7.168 -5.949 1.00 84.00 105 ASP A O 1
ATOM 836 N N . ALA A 1 106 ? 11.161 -4.961 -5.719 1.00 84.81 106 ALA A N 1
ATOM 837 C CA . ALA A 1 106 ? 12.135 -4.775 -6.792 1.00 84.81 106 ALA A CA 1
ATOM 838 C C . ALA A 1 106 ? 13.573 -4.598 -6.259 1.00 84.81 106 ALA A C 1
ATOM 840 O O . ALA A 1 106 ? 14.360 -3.829 -6.819 1.00 84.81 106 ALA A O 1
ATOM 841 N N . ASP A 1 107 ? 13.910 -5.287 -5.165 1.00 84.75 107 ASP A N 1
ATOM 842 C CA . ASP A 1 107 ? 15.241 -5.289 -4.539 1.00 84.75 107 ASP A CA 1
ATOM 843 C C . ASP A 1 107 ? 15.743 -3.893 -4.116 1.00 84.75 107 ASP A C 1
ATOM 845 O O . ASP A 1 107 ? 16.944 -3.621 -4.091 1.00 84.75 107 ASP A O 1
ATOM 849 N N . GLY A 1 108 ? 14.822 -2.984 -3.781 1.00 84.00 108 GLY A N 1
ATOM 850 C CA . GLY A 1 108 ? 15.137 -1.611 -3.379 1.00 84.00 108 GLY A CA 1
ATOM 851 C C . GLY A 1 108 ? 15.477 -0.680 -4.545 1.00 84.00 108 GLY A C 1
ATOM 852 O O . GLY A 1 108 ? 15.981 0.420 -4.317 1.00 84.00 108 GLY A O 1
ATOM 853 N N . THR A 1 109 ? 15.215 -1.098 -5.786 1.00 86.94 109 THR A N 1
ATOM 854 C CA . THR A 1 109 ? 15.389 -0.248 -6.969 1.00 86.94 109 THR A CA 1
ATOM 855 C C . THR A 1 109 ? 14.352 0.873 -6.953 1.00 86.94 109 THR A C 1
ATOM 857 O O . THR A 1 109 ? 13.161 0.613 -6.782 1.00 86.94 109 THR A O 1
ATOM 860 N N . SER A 1 110 ? 14.779 2.120 -7.167 1.00 89.00 110 SER A N 1
ATOM 861 C CA . SER A 1 110 ? 13.850 3.258 -7.169 1.00 89.00 110 SER A CA 1
ATOM 862 C C . SER A 1 110 ? 12.840 3.168 -8.317 1.00 89.00 110 SER A C 1
ATOM 864 O O . SER A 1 110 ? 13.172 2.679 -9.401 1.00 89.00 110 SER A O 1
ATOM 866 N N . VAL A 1 111 ? 11.628 3.717 -8.150 1.00 86.81 111 VAL A N 1
ATOM 867 C CA . VAL A 1 111 ? 10.613 3.735 -9.230 1.00 86.81 111 VAL A CA 1
ATOM 868 C C . VAL A 1 111 ? 11.182 4.292 -10.546 1.00 86.81 111 VAL A C 1
ATOM 870 O O . VAL A 1 111 ? 10.928 3.751 -11.625 1.00 86.81 111 VAL A O 1
ATOM 873 N N . ALA A 1 112 ? 11.999 5.348 -10.472 1.00 88.62 112 ALA A N 1
ATOM 874 C CA . ALA A 1 112 ? 12.616 5.971 -11.644 1.00 88.62 112 ALA A CA 1
ATOM 875 C C . ALA A 1 112 ? 13.588 5.028 -12.376 1.00 88.62 112 ALA A C 1
ATOM 877 O O . ALA A 1 112 ? 13.604 4.980 -13.610 1.00 88.62 112 ALA A O 1
ATOM 878 N N . GLU A 1 113 ? 14.385 4.260 -11.634 1.00 91.00 113 GLU A N 1
ATOM 879 C CA . GLU A 1 113 ? 15.292 3.263 -12.201 1.00 91.00 113 GLU A CA 1
ATOM 880 C C . GLU A 1 113 ? 14.532 2.065 -12.760 1.00 91.00 113 GLU A C 1
ATOM 882 O O . GLU A 1 113 ? 14.855 1.616 -13.860 1.00 91.00 113 GLU A O 1
ATOM 887 N N . ILE A 1 114 ? 13.475 1.605 -12.082 1.00 89.25 114 ILE A N 1
ATOM 888 C CA . ILE A 1 114 ? 12.611 0.533 -12.591 1.00 89.25 114 ILE A CA 1
ATOM 889 C C . ILE A 1 114 ? 12.030 0.930 -13.949 1.00 89.25 114 ILE A C 1
ATOM 891 O O . ILE A 1 114 ? 12.087 0.155 -14.903 1.00 89.25 114 ILE A O 1
ATOM 895 N N . PHE A 1 115 ? 11.525 2.158 -14.075 1.00 91.12 115 PHE A N 1
ATOM 896 C CA . PHE A 1 115 ? 10.943 2.637 -15.330 1.00 91.12 115 PHE A CA 1
ATOM 897 C C . PHE A 1 115 ? 11.991 2.718 -16.438 1.00 91.12 115 PHE A C 1
ATOM 899 O O . PHE A 1 115 ? 11.689 2.417 -17.591 1.00 91.12 115 PHE A O 1
ATOM 906 N N . LYS A 1 116 ? 13.227 3.094 -16.097 1.00 92.94 116 LYS A N 1
ATOM 907 C CA . LYS A 1 116 ? 14.333 3.187 -17.053 1.00 92.94 116 LYS A CA 1
ATOM 908 C C . LYS A 1 116 ? 14.836 1.815 -17.515 1.00 92.94 116 LYS A C 1
ATOM 910 O O . LYS A 1 116 ? 15.176 1.671 -18.685 1.00 92.94 116 LYS A O 1
ATOM 915 N N . LEU A 1 117 ? 14.929 0.843 -16.608 1.00 91.69 117 LEU A N 1
ATOM 916 C CA . LEU A 1 117 ? 15.530 -0.471 -16.864 1.00 91.69 117 LEU A CA 1
ATOM 917 C C . LEU A 1 117 ? 14.518 -1.496 -17.391 1.00 91.69 117 LEU A C 1
ATOM 919 O O . LEU A 1 117 ? 14.833 -2.249 -18.309 1.00 91.69 117 LEU A O 1
ATOM 923 N N . TYR A 1 118 ? 13.312 -1.510 -16.824 1.00 89.12 118 TYR A N 1
ATOM 924 C CA . TYR A 1 118 ? 12.299 -2.548 -17.048 1.00 89.12 118 TYR A CA 1
ATOM 925 C C . TYR A 1 118 ? 10.995 -2.004 -17.650 1.00 89.12 118 TYR A C 1
ATOM 927 O O . TYR A 1 118 ? 10.162 -2.772 -18.134 1.00 89.12 118 TYR A O 1
ATOM 935 N N . GLY A 1 119 ? 10.824 -0.680 -17.660 1.00 91.44 119 GLY A N 1
ATOM 936 C CA . GLY A 1 119 ? 9.636 -0.016 -18.183 1.00 91.44 119 GLY A CA 1
ATOM 937 C C . GLY A 1 119 ? 8.460 0.002 -17.206 1.00 91.44 119 GLY A C 1
ATOM 938 O O . GLY A 1 119 ? 8.424 -0.698 -16.195 1.00 91.44 119 GLY A O 1
ATOM 939 N N . GLU A 1 120 ? 7.451 0.811 -17.535 1.00 89.94 120 GLU A N 1
ATOM 940 C CA . GLU A 1 120 ? 6.254 0.965 -16.700 1.00 89.94 120 GLU A CA 1
ATOM 941 C C . GLU A 1 120 ? 5.462 -0.346 -16.575 1.00 89.94 120 GLU A C 1
ATOM 943 O O . GLU A 1 120 ? 4.923 -0.634 -15.512 1.00 89.94 120 GLU A O 1
ATOM 948 N N . GLY A 1 121 ? 5.408 -1.168 -17.630 1.00 90.12 121 GLY A N 1
ATOM 949 C CA . GLY A 1 121 ? 4.666 -2.434 -17.616 1.00 90.12 121 GLY A CA 1
ATOM 950 C C . GLY A 1 121 ? 5.111 -3.368 -16.489 1.00 90.12 121 GLY A C 1
ATOM 951 O O . GLY A 1 121 ? 4.269 -3.843 -15.732 1.00 90.12 121 GLY A O 1
ATOM 952 N N . PHE A 1 122 ? 6.426 -3.537 -16.322 1.00 89.88 122 PHE A N 1
ATOM 953 C CA . PHE A 1 122 ? 7.005 -4.342 -15.247 1.00 89.88 122 PHE A CA 1
ATOM 954 C C . PHE A 1 122 ? 6.617 -3.810 -13.862 1.00 89.88 122 PHE A C 1
ATOM 956 O O . PHE A 1 122 ? 6.169 -4.569 -13.005 1.00 89.88 122 PHE A O 1
ATOM 963 N N . PHE A 1 123 ? 6.712 -2.494 -13.657 1.00 89.56 123 PHE A N 1
ATOM 964 C CA . PHE A 1 123 ? 6.303 -1.865 -12.401 1.00 89.56 123 PHE A CA 1
ATOM 965 C C . PHE A 1 123 ? 4.813 -2.071 -12.103 1.00 89.56 123 PHE A C 1
ATOM 967 O O . PHE A 1 123 ? 4.427 -2.384 -10.981 1.00 89.56 123 PHE A O 1
ATOM 974 N N . ARG A 1 124 ? 3.951 -1.954 -13.120 1.00 90.12 124 ARG A N 1
ATOM 975 C CA . ARG A 1 124 ? 2.508 -2.190 -12.959 1.00 90.12 124 ARG A CA 1
ATOM 976 C C . ARG A 1 124 ? 2.202 -3.635 -12.593 1.00 90.12 124 ARG A C 1
ATOM 978 O O . ARG A 1 124 ? 1.252 -3.859 -11.849 1.00 90.12 124 ARG A O 1
ATOM 985 N N . ASP A 1 125 ? 2.971 -4.589 -13.104 1.00 90.62 125 ASP A N 1
ATOM 986 C CA . ASP A 1 125 ? 2.798 -6.002 -12.774 1.00 90.62 125 ASP A CA 1
ATOM 987 C C . ASP A 1 125 ? 3.249 -6.285 -11.330 1.00 90.62 125 ASP A C 1
ATOM 989 O O . ASP A 1 125 ? 2.525 -6.950 -10.588 1.00 90.62 125 ASP A O 1
ATOM 993 N N . LYS A 1 126 ? 4.340 -5.655 -10.871 1.00 89.75 126 LYS A N 1
ATOM 994 C CA . LYS A 1 126 ? 4.746 -5.654 -9.454 1.00 89.75 126 LYS A CA 1
ATOM 995 C C . LYS A 1 126 ? 3.684 -5.063 -8.526 1.00 89.75 126 LYS A C 1
ATOM 997 O O . LYS A 1 126 ? 3.369 -5.656 -7.493 1.00 89.75 126 LYS A O 1
ATOM 1002 N N . GLY A 1 127 ? 3.040 -3.971 -8.931 1.00 91.25 127 GLY A N 1
ATOM 1003 C CA . GLY A 1 127 ? 1.937 -3.388 -8.165 1.00 91.25 127 GLY A CA 1
ATOM 1004 C C . GLY A 1 127 ? 0.742 -4.330 -7.982 1.00 91.25 127 GLY A C 1
ATOM 1005 O O . GLY A 1 127 ? 0.087 -4.304 -6.939 1.00 91.25 127 GLY A O 1
ATOM 1006 N N . ILE A 1 128 ? 0.473 -5.225 -8.942 1.00 92.69 128 ILE A N 1
ATOM 1007 C CA . ILE A 1 128 ? -0.571 -6.256 -8.794 1.00 92.69 128 ILE A CA 1
ATOM 1008 C C . ILE A 1 128 ? -0.203 -7.231 -7.668 1.00 92.69 128 ILE A C 1
ATOM 1010 O O . ILE A 1 128 ? -1.066 -7.583 -6.861 1.00 92.69 128 ILE A O 1
ATOM 1014 N N . GLU A 1 129 ? 1.057 -7.666 -7.598 1.00 91.12 129 GLU A N 1
ATOM 1015 C CA . GLU A 1 129 ? 1.543 -8.601 -6.577 1.00 91.12 129 GLU A CA 1
ATOM 1016 C C . GLU A 1 129 ? 1.495 -7.980 -5.176 1.00 91.12 129 GLU A C 1
ATOM 1018 O O . GLU A 1 129 ? 0.964 -8.589 -4.241 1.00 91.12 129 GLU A O 1
ATOM 1023 N N . VAL A 1 130 ? 1.980 -6.744 -5.038 1.00 91.75 130 VAL A N 1
ATOM 1024 C CA . VAL A 1 130 ? 1.938 -5.985 -3.779 1.00 91.75 130 VAL A CA 1
ATOM 1025 C C . VAL A 1 130 ? 0.497 -5.799 -3.309 1.00 91.75 130 VAL A C 1
ATOM 1027 O O . VAL A 1 130 ? 0.159 -6.118 -2.165 1.00 91.75 130 VAL A O 1
ATOM 1030 N N . LEU A 1 131 ? -0.391 -5.342 -4.194 1.00 92.25 131 LEU A N 1
ATOM 1031 C CA . LEU A 1 131 ? -1.774 -5.065 -3.824 1.00 92.25 131 LEU A CA 1
ATOM 1032 C C . LEU A 1 131 ? -2.573 -6.343 -3.545 1.00 92.25 131 LEU A C 1
ATOM 1034 O O . LEU A 1 131 ? -3.435 -6.341 -2.664 1.00 92.25 131 LEU A O 1
ATOM 1038 N N . LEU A 1 132 ? -2.260 -7.450 -4.226 1.00 92.12 132 LEU A N 1
ATOM 1039 C CA . LEU A 1 132 ? -2.803 -8.767 -3.896 1.00 92.12 132 LEU A CA 1
ATOM 1040 C C . LEU A 1 132 ? -2.465 -9.131 -2.449 1.00 92.12 132 LEU A C 1
ATOM 1042 O O . LEU A 1 132 ? 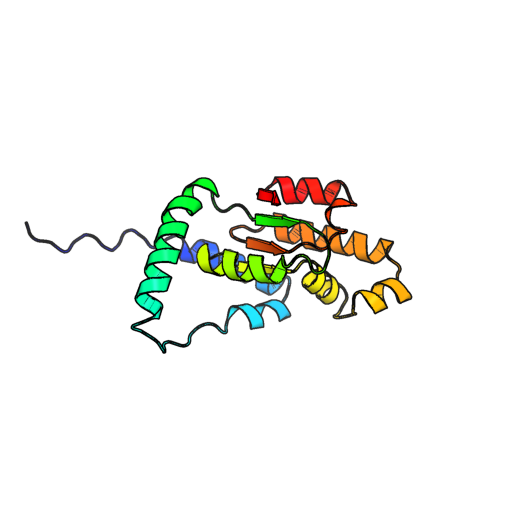-3.385 -9.442 -1.689 1.00 92.12 132 LEU A O 1
ATOM 1046 N N . LYS A 1 133 ? -1.186 -9.046 -2.060 1.00 89.56 133 LYS A N 1
ATOM 1047 C CA . LYS A 1 133 ? -0.721 -9.353 -0.697 1.00 89.56 133 LYS A CA 1
ATOM 1048 C C . LYS A 1 133 ? -1.422 -8.456 0.333 1.00 89.56 133 LYS A C 1
ATOM 1050 O O . LYS A 1 133 ? -1.988 -8.967 1.297 1.00 89.56 133 LYS A O 1
ATOM 1055 N N . LEU A 1 134 ? -1.501 -7.146 0.084 1.00 90.56 134 LEU A N 1
ATOM 1056 C CA . LEU A 1 134 ? -2.215 -6.196 0.954 1.00 90.56 134 LEU A CA 1
ATOM 1057 C C . LEU A 1 134 ? -3.718 -6.497 1.070 1.00 90.56 134 LEU A C 1
ATOM 1059 O O . LEU A 1 134 ? -4.312 -6.272 2.121 1.00 90.56 134 LEU A O 1
ATOM 1063 N N . SER A 1 135 ? -4.347 -7.025 0.015 1.00 90.38 135 SER A N 1
ATOM 1064 C CA . SER A 1 135 ? -5.779 -7.373 0.009 1.00 90.38 135 SER A CA 1
ATOM 1065 C C . SER A 1 135 ? -6.146 -8.593 0.853 1.00 90.38 135 SER A C 1
ATOM 1067 O O . SER A 1 135 ? -7.329 -8.839 1.088 1.00 90.38 135 SER A O 1
ATOM 1069 N N . LEU A 1 136 ? -5.154 -9.389 1.260 1.00 88.69 136 LEU A N 1
ATOM 1070 C CA . LEU A 1 136 ? -5.332 -10.549 2.140 1.00 88.69 136 LEU A CA 1
ATOM 1071 C C . LEU A 1 136 ? -5.208 -10.175 3.623 1.00 88.69 136 LEU A C 1
ATOM 1073 O O . LEU A 1 136 ? -5.495 -10.991 4.499 1.00 88.69 136 LEU A O 1
ATOM 1077 N N . MET A 1 137 ? -4.776 -8.947 3.893 1.00 86.88 137 MET A N 1
ATOM 1078 C CA . MET A 1 137 ? -4.570 -8.419 5.230 1.00 86.88 137 MET A CA 1
ATOM 1079 C C . MET A 1 137 ? -5.810 -7.665 5.715 1.00 86.88 137 MET A C 1
ATOM 1081 O O . MET A 1 137 ? -6.775 -7.449 4.982 1.00 86.88 137 MET A O 1
ATOM 1085 N N . HIS A 1 138 ? -5.781 -7.278 6.985 1.00 89.06 138 HIS A N 1
ATOM 1086 C CA . HIS A 1 138 ? -6.865 -6.579 7.661 1.00 89.06 138 HIS A CA 1
ATOM 1087 C C . HIS A 1 138 ? -6.295 -5.444 8.502 1.00 89.06 138 HIS A C 1
ATOM 1089 O O . HIS A 1 138 ? -5.119 -5.467 8.854 1.00 89.06 138 HIS A O 1
ATOM 1095 N N . GLN A 1 139 ? -7.143 -4.477 8.851 1.00 90.75 139 GLN A N 1
ATOM 1096 C CA . GLN A 1 139 ? -6.771 -3.348 9.709 1.00 90.75 139 GLN A CA 1
ATOM 1097 C C . GLN A 1 139 ? -5.563 -2.553 9.179 1.00 90.75 139 GLN A C 1
ATOM 1099 O O . GLN A 1 139 ? -4.695 -2.129 9.942 1.00 90.75 139 GLN A O 1
ATOM 1104 N N . LEU A 1 140 ? -5.512 -2.354 7.857 1.00 92.44 140 LEU A N 1
ATOM 1105 C CA . LEU A 1 140 ? -4.478 -1.560 7.196 1.00 92.44 140 LEU A CA 1
ATOM 1106 C C . LEU A 1 140 ? -5.036 -0.248 6.657 1.00 92.44 140 LEU A C 1
ATOM 1108 O O . LEU A 1 140 ? -6.170 -0.192 6.183 1.00 92.44 140 LEU A O 1
ATOM 1112 N N . VAL A 1 141 ? -4.202 0.782 6.663 1.00 93.62 141 VAL A N 1
ATOM 1113 C CA . VAL A 1 141 ? -4.364 1.985 5.851 1.00 93.62 141 VAL A CA 1
ATOM 1114 C C . VAL A 1 141 ? -3.270 1.963 4.792 1.00 93.62 141 VAL A C 1
ATOM 1116 O O . VAL A 1 141 ? -2.087 1.956 5.115 1.00 93.62 141 VAL A O 1
ATOM 1119 N N . VAL A 1 142 ? -3.661 1.930 3.525 1.00 94.06 142 VAL A N 1
ATOM 1120 C CA . VAL A 1 142 ? -2.751 1.809 2.387 1.00 94.06 142 VAL A CA 1
ATOM 1121 C C . VAL A 1 142 ? -2.826 3.085 1.563 1.00 94.06 142 VAL A C 1
ATOM 1123 O O . VAL A 1 142 ? -3.873 3.398 1.001 1.00 94.06 142 VAL A O 1
ATOM 1126 N N . SER A 1 143 ? -1.721 3.819 1.466 1.00 94.19 143 SER A N 1
ATOM 1127 C CA . SER A 1 143 ? -1.558 4.844 0.434 1.00 94.19 143 SER A CA 1
ATOM 1128 C C . SER A 1 143 ? -1.216 4.154 -0.877 1.00 94.19 143 SER A C 1
ATOM 1130 O O . SER A 1 143 ? -0.306 3.332 -0.913 1.00 94.19 143 SER A O 1
ATOM 1132 N N . THR A 1 144 ? -1.957 4.465 -1.937 1.00 91.19 144 THR A N 1
ATOM 1133 C CA . THR A 1 144 ? -1.692 3.913 -3.269 1.00 91.19 144 THR A CA 1
ATOM 1134 C C . THR A 1 144 ? -1.167 4.983 -4.220 1.00 91.19 144 THR A C 1
ATOM 1136 O O . THR A 1 144 ? -1.607 6.138 -4.172 1.00 91.19 144 THR A O 1
ATOM 1139 N N . GLY A 1 145 ? -0.242 4.617 -5.106 1.00 84.31 145 GLY A N 1
ATOM 1140 C CA . GLY A 1 145 ? 0.185 5.480 -6.203 1.00 84.31 145 GLY A CA 1
ATOM 1141 C C . GLY A 1 145 ? -0.957 5.770 -7.186 1.00 84.31 145 GLY A C 1
ATOM 1142 O O . GLY A 1 145 ? -1.903 4.994 -7.334 1.00 84.31 145 GLY A O 1
ATOM 1143 N N . GLY A 1 146 ? -0.871 6.881 -7.926 1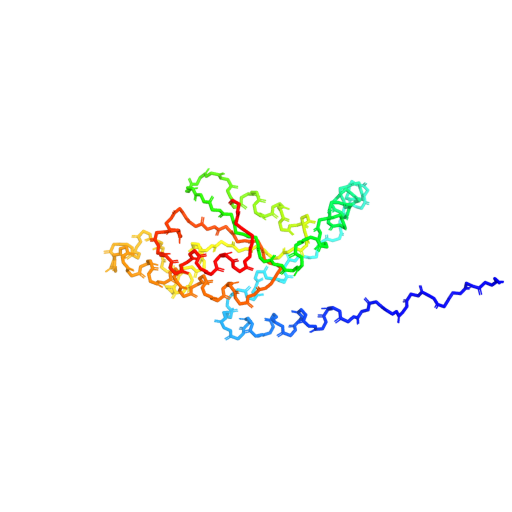.00 79.62 146 GLY A N 1
ATOM 1144 C CA . GLY A 1 146 ? -1.931 7.291 -8.866 1.00 79.62 146 GLY A CA 1
ATOM 1145 C C . GLY A 1 146 ? -2.215 6.268 -9.977 1.00 79.62 146 GLY A C 1
ATOM 1146 O O . GLY A 1 146 ? -3.318 6.218 -10.515 1.00 79.62 146 GLY A O 1
ATOM 1147 N N . GLY A 1 147 ? -1.240 5.411 -10.289 1.00 81.94 147 GLY A N 1
ATOM 1148 C CA . GLY A 1 147 ? -1.382 4.335 -11.268 1.00 81.94 147 GLY A CA 1
ATOM 1149 C C . GLY A 1 147 ? -2.034 3.055 -10.735 1.00 81.94 147 GLY A C 1
ATOM 1150 O O . GLY A 1 147 ? -2.272 2.135 -11.517 1.00 81.94 147 GLY A O 1
ATOM 1151 N N . ALA A 1 148 ? -2.353 2.970 -9.439 1.00 84.69 148 ALA A N 1
ATOM 1152 C CA . ALA A 1 148 ? -2.884 1.749 -8.833 1.00 84.69 148 ALA A CA 1
ATOM 1153 C C . ALA A 1 148 ? -4.228 1.315 -9.440 1.00 84.69 148 ALA A C 1
ATOM 1155 O O . ALA A 1 148 ? -4.494 0.121 -9.543 1.00 84.69 148 ALA A O 1
ATOM 1156 N N . VAL A 1 149 ? -5.049 2.259 -9.912 1.00 86.00 149 VAL A N 1
ATOM 1157 C CA . VAL A 1 149 ? -6.357 1.987 -10.540 1.00 86.00 149 VAL A CA 1
ATOM 1158 C C . VAL A 1 149 ? -6.285 1.647 -12.033 1.00 86.00 149 VAL A C 1
ATOM 1160 O O . VAL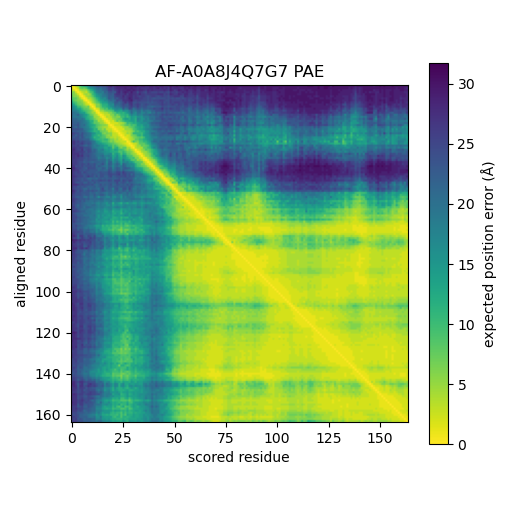 A 1 149 ? -7.304 1.310 -12.630 1.00 86.00 149 VAL A O 1
ATOM 1163 N N . VAL A 1 150 ? -5.101 1.715 -12.654 1.00 86.50 150 VAL A N 1
ATOM 1164 C CA . VAL A 1 150 ? -4.940 1.482 -14.103 1.00 86.50 150 VAL A CA 1
ATOM 1165 C C . VAL A 1 150 ? -5.239 0.028 -14.468 1.00 86.50 150 VAL A C 1
ATOM 1167 O O . VAL A 1 150 ? -5.854 -0.250 -15.498 1.00 86.50 150 VAL A O 1
ATOM 1170 N N . ARG A 1 151 ? -4.817 -0.921 -13.626 1.00 88.38 151 ARG A N 1
ATOM 1171 C CA . ARG A 1 151 ? -5.073 -2.349 -13.831 1.00 88.38 151 ARG A CA 1
ATOM 1172 C C . ARG A 1 151 ? -6.418 -2.721 -13.187 1.00 88.38 151 ARG A C 1
ATOM 1174 O O . ARG A 1 151 ? -6.541 -2.625 -11.969 1.00 88.38 151 ARG A O 1
ATOM 1181 N N . PRO A 1 152 ? -7.409 -3.245 -13.935 1.00 90.81 152 PRO A N 1
ATOM 1182 C CA . PRO A 1 152 ? -8.723 -3.581 -13.370 1.00 90.81 152 PRO A CA 1
ATOM 1183 C C . PRO A 1 152 ? -8.680 -4.590 -12.214 1.00 90.81 152 PRO A C 1
ATOM 1185 O O . PRO A 1 152 ? -9.551 -4.588 -11.345 1.00 90.81 152 PRO A O 1
ATOM 1188 N N . ILE A 1 153 ? -7.667 -5.462 -12.194 1.00 92.44 153 ILE A N 1
ATOM 1189 C CA . ILE A 1 153 ? -7.463 -6.432 -11.114 1.00 92.44 153 ILE A CA 1
ATOM 1190 C C . ILE A 1 153 ? -7.172 -5.749 -9.771 1.00 92.44 153 ILE A C 1
ATOM 1192 O O . ILE A 1 153 ? -7.667 -6.202 -8.742 1.00 92.44 153 ILE A O 1
ATOM 1196 N N . ASN A 1 154 ? -6.482 -4.608 -9.780 1.00 92.56 154 ASN A N 1
ATOM 1197 C CA . ASN A 1 154 ? -6.179 -3.856 -8.569 1.00 92.56 154 ASN A CA 1
ATOM 1198 C C . ASN A 1 154 ? -7.447 -3.294 -7.928 1.00 92.56 154 ASN A C 1
ATOM 1200 O O . ASN A 1 154 ? -7.626 -3.372 -6.714 1.00 92.56 154 ASN A O 1
ATOM 1204 N N . CYS A 1 155 ? -8.382 -2.814 -8.749 1.00 90.44 155 CYS A N 1
ATOM 1205 C CA . CYS A 1 155 ? -9.691 -2.377 -8.277 1.00 90.44 155 CYS A CA 1
ATOM 1206 C C . CYS A 1 155 ? -10.454 -3.520 -7.594 1.00 90.44 155 CYS A C 1
ATOM 1208 O O . CYS A 1 155 ? -11.055 -3.301 -6.546 1.00 90.44 155 CYS A O 1
ATOM 1210 N N . LYS A 1 156 ? -10.380 -4.754 -8.118 1.00 92.88 156 LYS A N 1
ATOM 1211 C CA . LYS A 1 156 ? -10.996 -5.929 -7.468 1.00 92.88 156 LYS A CA 1
ATOM 1212 C C . LYS A 1 156 ? -10.383 -6.225 -6.098 1.00 92.88 156 LYS A C 1
ATOM 1214 O O . LYS A 1 156 ? -11.094 -6.652 -5.193 1.00 92.88 156 LYS A O 1
ATOM 1219 N N . TYR A 1 157 ? -9.080 -6.012 -5.936 1.00 92.56 157 TYR A N 1
ATOM 1220 C CA . TYR A 1 157 ? -8.409 -6.175 -4.647 1.00 92.56 157 TYR A CA 1
ATOM 1221 C C . TYR A 1 157 ?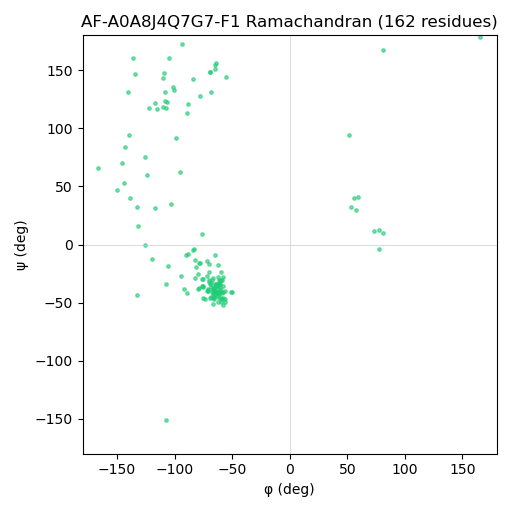 -8.827 -5.098 -3.648 1.00 92.56 157 TYR A C 1
ATOM 1223 O O . TYR A 1 157 ? -9.196 -5.430 -2.523 1.00 92.56 157 TYR A O 1
ATOM 1231 N N . MET A 1 158 ? -8.865 -3.834 -4.072 1.00 91.69 158 MET A N 1
ATOM 1232 C CA . MET A 1 158 ? -9.269 -2.718 -3.211 1.00 91.69 158 MET A CA 1
ATOM 1233 C C . MET A 1 158 ? -10.750 -2.769 -2.814 1.00 91.69 158 MET A C 1
ATOM 1235 O O . MET A 1 158 ? -11.092 -2.390 -1.699 1.00 91.69 158 MET A O 1
ATOM 1239 N N . GLN A 1 159 ? -11.619 -3.324 -3.668 1.00 90.44 159 GLN A N 1
ATOM 1240 C CA . GLN A 1 159 ? -13.045 -3.540 -3.379 1.00 90.44 159 GLN A CA 1
ATOM 1241 C C . GLN A 1 159 ? -13.310 -4.490 -2.200 1.00 90.44 159 GLN A C 1
ATOM 1243 O O . GLN A 1 159 ? -14.412 -4.482 -1.655 1.00 90.44 159 GLN A O 1
ATOM 1248 N N . LYS A 1 160 ? -12.326 -5.298 -1.777 1.00 88.50 160 LYS A N 1
ATOM 1249 C CA . LYS A 1 160 ? -12.429 -6.082 -0.532 1.00 88.50 160 LYS A CA 1
ATOM 1250 C C . LYS A 1 160 ? -12.374 -5.191 0.716 1.00 88.50 160 LYS A C 1
ATOM 1252 O O . LYS A 1 160 ? -12.847 -5.591 1.780 1.00 88.50 160 LYS A O 1
ATOM 1257 N N . GLY A 1 161 ? -11.781 -4.004 0.589 1.00 90.50 161 GLY A N 1
ATOM 1258 C CA . GLY A 1 161 ? -11.698 -2.984 1.625 1.00 90.50 161 GLY A CA 1
ATOM 1259 C C . GLY A 1 161 ? -12.613 -1.790 1.354 1.00 90.50 161 GLY A C 1
ATOM 1260 O O . GLY A 1 161 ? -13.680 -1.913 0.756 1.00 90.50 161 GLY A O 1
ATOM 1261 N N . ILE A 1 162 ? -12.195 -0.627 1.841 1.00 92.31 162 ILE A N 1
ATOM 1262 C CA . ILE A 1 162 ? -12.847 0.665 1.633 1.00 92.31 162 ILE A CA 1
ATOM 1263 C C . ILE A 1 162 ? -11.861 1.547 0.876 1.00 92.31 162 ILE A C 1
ATOM 1265 O O . ILE A 1 162 ? -10.757 1.776 1.357 1.00 92.31 162 ILE A O 1
ATOM 1269 N N . SER A 1 163 ? -12.240 2.035 -0.299 1.00 91.12 163 SER A N 1
ATOM 1270 C CA . SER A 1 163 ? -11.420 2.966 -1.081 1.00 91.12 163 SER A CA 1
ATOM 1271 C C . SER A 1 163 ? -11.930 4.392 -0.902 1.00 91.12 163 SER A C 1
ATOM 1273 O O . SER A 1 163 ? -13.139 4.613 -0.986 1.00 91.12 163 SER A O 1
ATOM 1275 N N . VAL A 1 164 ? -11.012 5.326 -0.649 1.00 87.69 164 VAL A N 1
ATOM 1276 C CA . VAL A 1 164 ? -11.263 6.762 -0.455 1.00 87.69 164 VAL A CA 1
ATOM 1277 C C . VAL A 1 164 ? -10.410 7.564 -1.423 1.00 87.69 164 VAL A C 1
ATOM 1279 O O . VAL A 1 164 ? -9.212 7.222 -1.570 1.00 87.69 164 VAL A O 1
#

Nearest PDB structures (foldseek):
  3nwj-assembly3_A  TM=9.313E-01  e=1.169E-14  Arabidopsis thaliana
  3nwj-assembly3_B  TM=9.341E-01  e=6.611E-14  Arabidopsis thaliana
  4y0a-assembly1_A  TM=9.261E-01  e=1.138E-09  Acinetobacter baumannii AB307-0294
  3vaa-assembly2_B  TM=9.286E-01  e=5.392E-07  Bacteroides thetaiotaomicron
  2iyv-assembly1_A  TM=9.041E-01  e=3.912E-07  Mycobacterium tuberculosis H37Rv

Foldseek 3Di:
DDDDDPDDDPPDPVVVVVVVVVVVCVVQVVVNVVVPPDDDDPDPPVVVVVVVVLVVVQVVCVVVQVQFEEEEEDAPPPCLQVVLVVVCVSNVAAEEELQCVLCVVVVNDHPVRCCVPPNPVVSLVSSLVSLQVVLVHGRYYYYYHNCQVVDVSSVVSCVSGHYD

Radius of gyration: 18.53 Å; Cα contacts (8 Å, |Δi|>4): 165; chains: 1; bounding box: 38×32×64 Å

Mean predicted aligned error: 12.18 Å

Organism: NCBI:txid60419